Protein AF-A0A851JDS5-F1 (afdb_m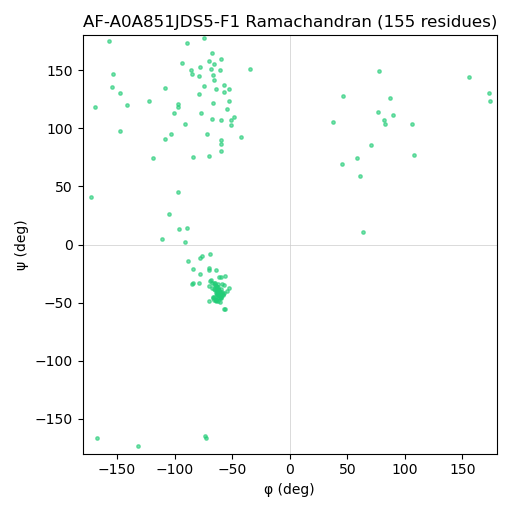onomer)

pLDDT: mean 71.62, std 20.67, range [35.22, 95.12]

Radius of gyration: 34.93 Å; Cα contacts (8 Å, |Δi|>4): 54; chains: 1; bounding box: 78×100×70 Å

Solvent-accessible surface area (backbone atoms only — not comparable to full-atom values): 10760 Å² total; per-residue (Å²): 136,86,90,84,84,86,87,80,84,88,79,88,80,83,91,76,88,85,86,89,86,87,80,88,81,84,85,89,86,84,89,87,82,89,81,88,77,84,88,84,88,81,86,82,87,79,80,94,70,80,78,81,70,82,73,76,90,78,75,81,74,62,79,70,69,44,59,61,61,58,53,73,69,46,59,66,77,55,44,52,54,53,50,57,61,35,71,80,43,89,61,49,59,68,54,53,62,77,40,29,58,62,60,73,70,51,66,60,70,63,29,69,39,88,92,37,70,49,38,63,51,51,51,53,51,50,55,52,53,52,54,50,52,58,67,69,49,64,92,47,74,72,36,49,56,51,44,50,52,48,54,51,47,69,70,76,101

Structure (mmCIF, N/CA/C/O backbone):
data_AF-A0A851JDS5-F1
#
_entry.id   AF-A0A851JDS5-F1
#
loop_
_atom_site.group_PDB
_atom_site.id
_atom_site.type_symbol
_atom_site.label_atom_id
_atom_site.label_alt_id
_atom_site.label_comp_id
_atom_site.label_asym_id
_atom_site.label_entity_id
_atom_site.label_seq_id
_atom_site.pdbx_PDB_ins_code
_atom_site.Cartn_x
_atom_site.Cartn_y
_atom_site.Cartn_z
_atom_site.occupancy
_atom_site.B_iso_or_equiv
_atom_site.auth_seq_id
_atom_site.auth_comp_id
_atom_site.auth_asym_id
_atom_site.auth_atom_id
_atom_site.pdbx_PDB_model_num
ATOM 1 N N . THR A 1 1 ? -1.307 -69.002 22.813 1.00 44.22 1 THR A N 1
ATOM 2 C CA . THR A 1 1 ? -0.684 -69.038 24.154 1.00 44.22 1 THR A CA 1
ATOM 3 C C . THR A 1 1 ? 0.381 -67.966 24.204 1.00 44.22 1 THR A C 1
ATOM 5 O O . THR A 1 1 ? 1.133 -67.874 23.247 1.00 44.22 1 THR A O 1
ATOM 8 N N . ARG A 1 2 ? 0.436 -67.223 25.317 1.00 44.28 2 ARG A N 1
ATOM 9 C CA . ARG A 1 2 ? 1.494 -66.286 25.744 1.00 44.28 2 ARG A CA 1
ATOM 10 C C . ARG A 1 2 ? 1.471 -64.857 25.167 1.00 44.28 2 ARG A C 1
ATOM 12 O O . ARG A 1 2 ? 1.846 -64.600 24.031 1.00 44.28 2 ARG A O 1
ATOM 19 N N . ALA A 1 3 ? 1.021 -63.964 26.048 1.00 50.44 3 ALA A N 1
ATOM 20 C CA . ALA A 1 3 ? 1.235 -62.522 26.083 1.00 50.44 3 ALA A CA 1
ATOM 21 C C . ALA A 1 3 ? 2.709 -62.165 26.338 1.00 50.44 3 ALA A C 1
ATOM 23 O O . ALA A 1 3 ? 3.366 -62.994 26.957 1.00 50.44 3 ALA A O 1
ATOM 24 N N . GLU A 1 4 ? 3.142 -60.966 25.909 1.00 53.03 4 GLU A N 1
ATOM 25 C CA . GLU A 1 4 ? 4.027 -59.947 26.549 1.00 53.03 4 GLU A CA 1
ATOM 26 C C . GLU A 1 4 ? 3.911 -58.684 25.645 1.00 53.03 4 GLU A C 1
ATOM 28 O O . GLU A 1 4 ? 4.010 -58.810 24.431 1.00 53.03 4 GLU A O 1
ATOM 33 N N . GLY A 1 5 ? 3.433 -57.505 26.064 1.00 57.69 5 GLY A N 1
ATOM 34 C CA . GLY A 1 5 ? 4.034 -56.561 27.017 1.00 57.69 5 GLY A CA 1
ATOM 35 C C . GLY A 1 5 ? 4.938 -55.550 26.268 1.00 57.69 5 GLY A C 1
ATOM 36 O O . GLY A 1 5 ? 5.949 -55.987 25.727 1.00 57.69 5 GLY A O 1
ATOM 37 N N . PRO A 1 6 ? 4.615 -54.238 26.171 1.00 66.88 6 PRO A N 1
ATOM 38 C CA . PRO A 1 6 ? 5.400 -53.285 25.374 1.00 66.88 6 PRO A CA 1
ATOM 39 C C . PRO A 1 6 ? 6.688 -52.835 26.098 1.00 66.88 6 PRO A C 1
ATOM 41 O O . PRO A 1 6 ? 6.660 -52.656 27.318 1.00 66.88 6 PRO A O 1
ATOM 44 N N . PRO A 1 7 ? 7.809 -52.595 25.387 1.00 67.75 7 PRO A N 1
ATOM 45 C CA . PRO A 1 7 ? 9.030 -52.081 26.003 1.00 67.75 7 PRO A CA 1
ATOM 46 C C . PRO A 1 7 ? 8.957 -50.563 26.252 1.00 67.75 7 PRO A C 1
ATOM 48 O O . PRO A 1 7 ? 8.617 -49.783 25.363 1.00 67.75 7 PRO A O 1
ATOM 51 N N . GLY A 1 8 ? 9.277 -50.160 27.487 1.00 58.12 8 GLY A N 1
ATOM 52 C CA . GLY A 1 8 ? 9.412 -48.768 27.931 1.00 58.12 8 GLY A CA 1
ATOM 53 C C . GLY A 1 8 ? 10.698 -48.071 27.444 1.00 58.12 8 GLY A C 1
ATOM 54 O O . GLY A 1 8 ? 11.519 -48.685 26.763 1.00 58.12 8 GLY A O 1
ATOM 55 N N . PRO A 1 9 ? 10.878 -46.778 27.776 1.00 68.00 9 PRO A N 1
ATOM 56 C CA . PRO A 1 9 ? 11.909 -45.921 27.186 1.00 68.00 9 PRO A CA 1
ATOM 57 C C . PRO A 1 9 ? 13.309 -46.169 27.782 1.00 68.00 9 PRO A C 1
ATOM 59 O O . PRO A 1 9 ? 13.415 -46.544 28.955 1.00 68.00 9 PRO A O 1
ATOM 62 N N . PRO A 1 10 ? 14.398 -45.913 27.030 1.00 60.62 10 PRO A N 1
ATOM 63 C CA . PRO A 1 10 ? 15.746 -46.008 27.571 1.00 60.62 10 PRO A CA 1
ATOM 64 C C . PRO A 1 10 ? 16.082 -44.828 28.495 1.00 60.62 10 PRO A C 1
ATOM 66 O O . PRO A 1 10 ? 15.778 -43.666 28.224 1.00 60.62 10 PRO A O 1
ATOM 69 N N . ARG A 1 11 ? 16.713 -45.197 29.613 1.00 47.50 11 ARG A N 1
ATOM 70 C CA . ARG A 1 11 ? 17.246 -44.355 30.685 1.00 47.50 11 ARG A CA 1
ATOM 71 C C . ARG A 1 11 ? 18.451 -43.524 30.235 1.00 47.50 11 ARG A C 1
ATOM 73 O O . ARG A 1 11 ? 19.268 -43.962 29.439 1.00 47.50 11 ARG A O 1
ATOM 80 N N . THR A 1 12 ? 18.575 -42.376 30.888 1.00 46.59 12 THR A N 1
ATOM 81 C CA . THR A 1 12 ? 19.767 -41.540 31.077 1.00 46.59 12 THR A CA 1
ATOM 82 C C . THR A 1 12 ? 20.975 -42.305 31.648 1.00 46.59 12 THR A C 1
ATOM 84 O O . THR A 1 12 ? 20.891 -42.821 32.763 1.00 46.59 12 THR A O 1
ATOM 87 N N . GLU A 1 13 ? 22.106 -42.272 30.946 1.00 47.28 13 GLU A N 1
ATOM 88 C CA . GLU A 1 13 ? 23.477 -42.312 31.494 1.00 47.28 13 GLU A CA 1
ATOM 89 C C . GLU A 1 13 ? 23.932 -40.837 31.547 1.00 47.28 13 GLU A C 1
ATOM 91 O O . GLU A 1 13 ? 23.828 -40.148 30.541 1.00 47.28 13 GLU A O 1
ATOM 96 N N . GLN A 1 14 ? 24.309 -40.148 32.625 1.00 43.59 14 GLN A N 1
ATOM 97 C CA . GLN A 1 14 ? 24.880 -40.449 33.939 1.00 43.59 14 GLN A CA 1
ATOM 98 C C . GLN A 1 14 ? 26.250 -41.137 33.924 1.00 43.59 14 GLN A C 1
ATOM 100 O O . GLN A 1 14 ? 26.438 -42.177 34.541 1.00 43.59 14 GLN A O 1
ATOM 105 N N . GLU A 1 15 ? 27.226 -40.472 33.302 1.00 54.00 15 GLU A N 1
ATOM 106 C CA . GLU A 1 15 ? 28.639 -40.624 33.661 1.00 54.00 15 GLU A CA 1
ATOM 107 C C . GLU A 1 15 ? 28.902 -39.828 34.954 1.00 54.00 15 GLU A C 1
ATOM 109 O O . GLU A 1 15 ? 28.759 -38.603 35.017 1.00 54.00 15 GLU A O 1
ATOM 114 N N . GLN A 1 16 ? 29.202 -40.561 36.020 1.00 46.91 16 GLN A N 1
ATOM 115 C CA . GLN A 1 16 ? 29.519 -40.072 37.355 1.00 46.91 16 GLN A CA 1
ATOM 116 C C . GLN A 1 16 ? 31.016 -40.283 37.630 1.00 46.91 16 GLN A C 1
ATOM 118 O O . GLN A 1 16 ? 31.478 -41.413 37.517 1.00 46.91 16 GLN A O 1
ATOM 123 N N . ARG A 1 17 ? 31.646 -39.230 38.192 1.00 44.59 17 ARG A N 1
ATOM 124 C CA . ARG A 1 17 ? 32.640 -39.265 39.299 1.00 44.59 17 ARG A CA 1
ATOM 125 C C . ARG A 1 17 ? 34.084 -39.689 38.935 1.00 44.59 17 ARG A C 1
ATOM 127 O O . ARG A 1 17 ? 34.285 -40.471 38.027 1.00 44.59 17 ARG A O 1
ATOM 134 N N . ASP A 1 18 ? 35.169 -39.239 39.579 1.00 50.41 18 ASP A N 1
ATOM 135 C CA . ASP A 1 18 ? 35.424 -38.579 40.880 1.00 50.41 18 ASP A CA 1
ATOM 136 C C . ASP A 1 18 ? 36.901 -38.021 40.891 1.00 50.41 18 ASP A C 1
ATOM 138 O O . ASP A 1 18 ? 37.474 -37.916 39.808 1.00 50.41 18 ASP A O 1
ATOM 142 N N . PRO A 1 19 ? 37.561 -37.597 42.003 1.00 57.22 19 PRO A N 1
ATOM 143 C CA . PRO A 1 19 ? 37.751 -36.178 42.328 1.00 57.22 19 PRO A CA 1
ATOM 144 C C . PRO A 1 19 ? 39.208 -35.769 42.721 1.00 57.22 19 PRO A C 1
ATOM 146 O O . PRO A 1 19 ? 40.124 -36.580 42.778 1.00 57.22 19 PRO A O 1
ATOM 149 N N . GLN A 1 20 ? 39.341 -34.506 43.158 1.00 41.56 20 GLN A N 1
ATOM 150 C CA . GLN A 1 20 ? 40.171 -34.044 44.293 1.00 41.56 20 GLN A CA 1
ATOM 151 C C . GLN A 1 20 ? 41.702 -33.931 44.131 1.00 41.56 20 GLN A C 1
ATOM 153 O O . GLN A 1 20 ? 42.414 -34.915 44.234 1.00 41.56 20 GLN A O 1
ATOM 158 N N . GLU A 1 21 ? 42.215 -32.692 44.191 1.00 43.31 21 GLU A N 1
ATOM 159 C CA . GLU A 1 21 ? 43.095 -32.316 45.311 1.00 43.31 21 GLU A CA 1
ATOM 160 C C . GLU A 1 21 ? 43.092 -30.805 45.603 1.00 43.31 21 GLU A C 1
ATOM 162 O O . GLU A 1 21 ? 43.108 -29.953 44.719 1.00 43.31 21 GLU A O 1
ATOM 167 N N . ARG A 1 22 ? 43.014 -30.506 46.901 1.00 45.81 22 ARG A N 1
ATOM 168 C CA . ARG A 1 22 ? 43.055 -29.194 47.548 1.00 45.81 22 ARG A CA 1
ATOM 169 C C . ARG A 1 22 ? 44.505 -28.771 47.792 1.00 45.81 22 ARG A C 1
ATOM 171 O O . ARG A 1 22 ? 45.286 -29.608 48.210 1.00 45.81 22 ARG A O 1
ATOM 178 N N . ALA A 1 23 ? 44.770 -27.466 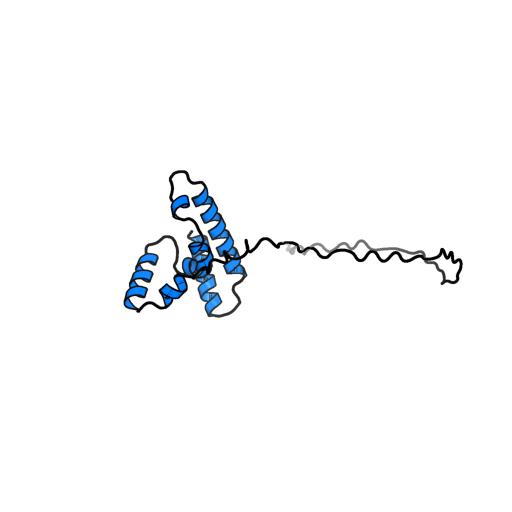47.779 1.00 40.91 23 ALA A N 1
ATOM 179 C CA . ALA A 1 23 ? 45.485 -26.707 48.829 1.00 40.91 23 ALA A CA 1
ATOM 180 C C . ALA A 1 23 ? 45.695 -25.274 48.301 1.00 40.91 23 ALA A C 1
ATOM 182 O O . ALA A 1 23 ? 46.117 -25.095 47.170 1.00 40.91 23 ALA A O 1
ATOM 183 N N . GLY A 1 24 ? 45.243 -24.216 48.982 1.00 38.59 24 GLY A N 1
ATOM 184 C CA . GLY A 1 24 ? 45.949 -23.606 50.118 1.00 38.59 24 GLY A CA 1
ATOM 185 C C . GLY A 1 24 ? 47.032 -22.663 49.572 1.00 38.59 24 GLY A C 1
ATOM 186 O O . GLY A 1 24 ? 47.989 -23.126 48.979 1.00 38.59 24 GLY A O 1
ATOM 187 N N . ALA A 1 25 ? 46.914 -21.337 49.633 1.00 43.97 25 ALA A N 1
ATOM 188 C CA . ALA A 1 25 ? 47.295 -20.507 50.779 1.00 43.97 25 ALA A CA 1
ATOM 189 C C . ALA A 1 25 ? 47.143 -19.027 50.329 1.00 43.97 25 ALA A C 1
ATOM 191 O O . ALA A 1 25 ? 47.469 -18.701 49.196 1.00 43.97 25 ALA A O 1
ATOM 192 N N . ARG A 1 26 ? 46.458 -18.160 51.089 1.00 40.44 26 ARG A N 1
ATOM 193 C CA . ARG A 1 26 ? 47.003 -17.266 52.139 1.00 40.44 26 ARG A CA 1
ATOM 194 C C . ARG A 1 26 ? 47.501 -15.924 51.557 1.00 40.44 26 ARG A C 1
ATOM 196 O O . ARG A 1 26 ? 48.253 -15.894 50.598 1.00 40.44 26 ARG A O 1
ATOM 203 N N . GLY A 1 27 ? 46.975 -14.837 52.129 1.00 40.84 27 GLY A N 1
ATOM 204 C CA . GLY A 1 27 ? 46.990 -13.465 51.605 1.00 40.84 27 GLY A CA 1
ATOM 205 C C . GLY A 1 27 ? 48.321 -12.678 51.647 1.00 40.84 27 GLY A C 1
ATOM 206 O O . GLY A 1 27 ? 49.383 -13.270 51.826 1.00 40.84 27 GLY A O 1
ATOM 207 N N . PRO A 1 28 ? 48.243 -11.340 51.460 1.00 62.50 28 PRO A N 1
ATOM 208 C CA . PRO A 1 28 ? 49.325 -10.441 51.016 1.00 62.50 28 PRO A CA 1
ATOM 209 C C . PRO A 1 28 ? 50.139 -9.885 52.212 1.00 62.50 28 PRO A C 1
ATOM 211 O O . PRO A 1 28 ? 49.740 -10.152 53.350 1.00 62.50 28 PRO A O 1
ATOM 214 N N . PRO A 1 29 ? 51.265 -9.142 52.035 1.00 48.47 29 PRO A N 1
ATOM 215 C CA . PRO A 1 29 ? 51.212 -7.685 51.758 1.00 48.47 29 PRO A CA 1
ATOM 216 C C . PRO A 1 29 ? 52.455 -7.065 51.050 1.00 48.47 29 PRO A C 1
ATOM 218 O O . PRO A 1 29 ? 53.504 -7.684 50.932 1.00 48.47 29 PRO A O 1
ATOM 221 N N . GLY A 1 30 ? 52.363 -5.770 50.706 1.00 35.22 30 GLY A N 1
ATOM 222 C CA . GLY A 1 30 ? 53.448 -4.816 51.010 1.00 35.22 30 GLY A CA 1
ATOM 223 C C . GLY A 1 30 ? 54.363 -4.312 49.881 1.00 35.22 30 GLY A C 1
ATOM 224 O O . GLY A 1 30 ? 55.317 -4.973 49.510 1.00 35.22 30 GLY A O 1
ATOM 225 N N . ALA A 1 31 ? 54.095 -3.066 49.466 1.00 38.12 31 ALA A N 1
ATOM 226 C CA . ALA A 1 31 ? 55.021 -1.934 49.274 1.00 38.12 31 ALA A CA 1
ATOM 227 C C . ALA A 1 31 ? 56.371 -2.098 48.528 1.00 38.12 31 ALA A C 1
ATOM 229 O O . ALA A 1 31 ? 57.259 -2.808 48.980 1.00 38.12 31 ALA A O 1
ATOM 230 N N . ALA A 1 32 ? 56.613 -1.236 47.523 1.00 39.81 32 ALA A N 1
ATOM 231 C CA . ALA A 1 32 ? 57.496 -0.049 47.629 1.00 39.81 32 ALA A CA 1
ATOM 232 C C . ALA A 1 32 ? 58.075 0.417 46.268 1.00 39.81 32 ALA A C 1
ATOM 234 O O . ALA A 1 32 ? 58.459 -0.396 45.435 1.00 39.81 32 ALA A O 1
ATOM 235 N N . GLY A 1 33 ? 58.218 1.744 46.110 1.00 40.72 33 GLY A N 1
ATOM 236 C CA . GLY A 1 33 ? 59.104 2.413 45.135 1.00 40.72 33 GLY A CA 1
ATOM 237 C C . GLY A 1 33 ? 58.377 3.085 43.964 1.00 40.72 33 GLY A C 1
ATOM 238 O O . GLY A 1 33 ? 58.250 2.510 42.894 1.00 40.72 33 GLY A O 1
ATOM 239 N N . VAL A 1 34 ? 57.749 4.254 44.125 1.00 49.28 34 VAL A N 1
ATOM 240 C CA . VAL A 1 34 ? 58.355 5.604 44.051 1.00 49.28 34 VAL A CA 1
ATOM 241 C C . VAL A 1 34 ? 59.434 5.750 42.969 1.00 49.28 34 VAL A C 1
ATOM 243 O O . VAL A 1 34 ? 60.593 5.403 43.183 1.00 49.28 34 VAL A O 1
ATOM 246 N N . LYS A 1 35 ? 59.084 6.427 41.868 1.00 51.50 35 LYS A N 1
ATOM 247 C CA . LYS A 1 35 ? 60.015 7.333 41.186 1.00 51.50 35 LYS A CA 1
ATOM 248 C C . LYS A 1 35 ? 59.279 8.508 40.544 1.00 51.50 35 LYS A C 1
ATOM 250 O O . LYS A 1 35 ? 58.725 8.440 39.456 1.00 51.50 35 LYS A O 1
ATOM 255 N N . GLN A 1 36 ? 59.315 9.591 41.307 1.00 49.12 36 GLN A N 1
ATOM 256 C CA . GLN A 1 36 ? 59.084 10.977 40.942 1.00 49.12 36 GLN A CA 1
ATOM 257 C C . GLN A 1 36 ? 59.965 11.392 39.746 1.00 49.12 36 GLN A C 1
ATOM 259 O O . GLN A 1 36 ? 61.181 11.182 39.775 1.00 49.12 36 GLN A O 1
ATOM 264 N N . LYS A 1 37 ? 59.393 12.064 38.742 1.00 58.00 37 LYS A N 1
ATOM 265 C CA . LYS A 1 37 ? 60.129 13.007 37.888 1.00 58.00 37 LYS A CA 1
ATOM 266 C C . LYS A 1 37 ? 59.224 14.203 37.584 1.00 58.00 37 LYS A C 1
ATOM 268 O O . LYS A 1 37 ? 58.114 14.052 37.092 1.00 58.00 37 LYS A O 1
ATOM 273 N N . GLN A 1 38 ? 59.749 15.345 38.007 1.00 46.34 38 GLN A N 1
ATOM 274 C CA . GLN A 1 38 ? 59.292 16.729 37.960 1.00 46.34 38 GLN A CA 1
ATOM 275 C C . GLN A 1 38 ? 58.477 17.187 36.731 1.00 46.34 38 GLN A C 1
ATOM 277 O O . GLN A 1 38 ? 58.685 16.720 35.616 1.00 46.34 38 GLN A O 1
ATOM 282 N N . ARG A 1 39 ? 57.618 18.179 37.014 1.00 44.62 39 ARG A N 1
ATOM 283 C CA . ARG A 1 39 ? 56.803 19.041 36.138 1.00 44.62 39 ARG A CA 1
ATOM 284 C C . ARG A 1 39 ? 57.648 19.861 35.153 1.00 44.62 39 ARG A C 1
ATOM 286 O O . ARG A 1 39 ? 58.775 20.185 35.497 1.00 44.62 39 ARG A O 1
ATOM 293 N N . ASP A 1 40 ? 57.015 20.328 34.074 1.00 48.81 40 ASP A N 1
ATOM 294 C CA . ASP A 1 40 ? 56.755 21.768 33.884 1.00 48.81 40 ASP A CA 1
ATOM 295 C C . ASP A 1 40 ? 55.516 22.018 32.988 1.00 48.81 40 ASP A C 1
ATOM 297 O O . ASP A 1 40 ? 55.241 21.205 32.101 1.00 48.81 40 ASP A O 1
ATOM 301 N N . PRO A 1 41 ? 54.734 23.096 33.228 1.00 53.78 41 PRO A N 1
ATOM 302 C CA . PRO A 1 41 ? 53.532 23.441 32.471 1.00 53.78 41 PRO A CA 1
ATOM 303 C C . PRO A 1 41 ? 53.829 24.493 31.389 1.00 53.78 41 PRO A C 1
ATOM 305 O O . PRO A 1 41 ? 54.202 25.625 31.687 1.00 53.78 41 PRO A O 1
ATOM 308 N N . GLY A 1 42 ? 53.616 24.138 30.124 1.00 38.88 42 GLY A N 1
ATOM 309 C CA . GLY A 1 42 ? 53.587 25.085 29.011 1.00 38.88 42 GLY A CA 1
ATOM 310 C C . GLY A 1 42 ? 52.148 25.352 28.587 1.00 38.88 42 GLY A C 1
ATOM 311 O O . GLY A 1 42 ? 51.584 24.589 27.810 1.00 38.88 42 GLY A O 1
ATOM 312 N N . THR A 1 43 ? 51.551 26.422 29.110 1.00 51.31 43 THR A N 1
ATOM 313 C CA . THR A 1 43 ? 50.319 27.010 28.572 1.00 51.31 43 THR A CA 1
ATOM 314 C C . THR A 1 43 ? 50.635 27.619 27.209 1.00 51.31 43 THR A C 1
ATOM 316 O O . THR A 1 43 ? 51.278 28.663 27.132 1.00 51.31 43 THR A O 1
ATOM 319 N N . THR A 1 44 ? 50.162 26.992 26.136 1.00 50.03 44 THR A N 1
ATOM 320 C CA . THR A 1 44 ? 50.001 27.646 24.833 1.00 50.03 44 THR A CA 1
ATOM 321 C C . THR A 1 44 ? 48.510 27.829 24.607 1.00 50.03 44 THR A C 1
ATOM 323 O O . THR A 1 44 ? 47.812 26.944 24.122 1.00 50.03 44 THR A O 1
ATOM 326 N N . GLN A 1 45 ? 48.020 28.981 25.050 1.00 47.75 45 GLN A N 1
ATOM 327 C CA . GLN A 1 45 ? 46.746 29.539 24.639 1.00 47.75 45 GLN A CA 1
ATOM 328 C C . GLN A 1 45 ? 47.041 30.419 23.429 1.00 47.75 45 GLN A C 1
ATOM 330 O O . GLN A 1 45 ? 47.559 31.516 23.599 1.00 47.75 45 GLN A O 1
ATOM 335 N N . ASP A 1 46 ? 46.717 29.948 22.228 1.00 38.84 46 ASP A N 1
ATOM 336 C CA . ASP A 1 46 ? 46.538 30.845 21.095 1.00 38.84 46 ASP A CA 1
ATOM 337 C C . ASP A 1 46 ? 45.465 30.3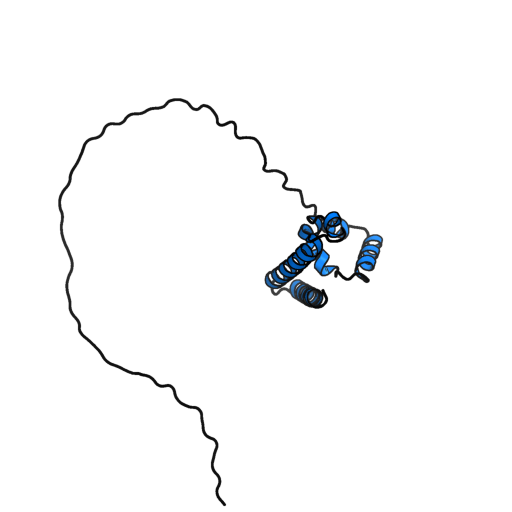10 20.143 1.00 38.84 46 ASP A C 1
ATOM 339 O O . ASP A 1 46 ? 45.470 29.150 19.734 1.00 38.84 46 ASP A O 1
ATOM 343 N N . ARG A 1 47 ? 44.555 31.228 19.823 1.00 43.28 47 ARG A N 1
ATOM 344 C CA . ARG A 1 47 ? 43.720 31.284 18.627 1.00 43.28 47 ARG A CA 1
ATOM 345 C C . ARG A 1 47 ? 42.599 30.258 18.451 1.00 43.28 47 ARG A C 1
ATOM 347 O O . ARG A 1 47 ? 42.669 29.299 17.690 1.00 43.28 47 ARG A O 1
ATOM 354 N N . ALA A 1 48 ? 41.464 30.623 19.044 1.00 46.75 48 ALA A N 1
ATOM 355 C CA . ALA A 1 48 ? 40.169 30.413 18.420 1.00 46.75 48 ALA A CA 1
ATOM 356 C C . ALA A 1 48 ? 40.125 31.167 17.079 1.00 46.75 48 ALA A C 1
ATOM 358 O O . ALA A 1 48 ? 40.016 32.391 17.059 1.00 46.75 48 ALA A O 1
ATOM 359 N N . GLU A 1 49 ? 40.183 30.437 15.971 1.00 48.81 49 GLU A N 1
ATOM 360 C CA . GLU A 1 49 ? 39.580 30.875 14.716 1.00 48.81 49 GLU A CA 1
ATOM 361 C C . GLU A 1 49 ? 38.586 29.815 14.269 1.00 48.81 49 GLU A C 1
ATOM 363 O O . GLU A 1 49 ? 38.873 28.619 14.229 1.00 48.81 49 GLU A O 1
ATOM 368 N N . GLY A 1 50 ? 37.357 30.293 14.086 1.00 43.31 50 GLY A N 1
ATOM 369 C CA . GLY A 1 50 ? 36.165 29.489 13.943 1.00 43.31 50 GLY A CA 1
ATOM 370 C C . GLY A 1 50 ? 36.284 28.503 12.797 1.00 43.31 50 GLY A C 1
ATOM 371 O O . GLY A 1 50 ? 36.591 28.872 11.668 1.00 43.31 50 GLY A O 1
ATOM 372 N N . SER A 1 51 ? 35.946 27.252 13.098 1.00 46.75 51 SER A N 1
ATOM 373 C CA . SER A 1 51 ? 35.355 26.380 12.095 1.00 46.75 51 SER A CA 1
ATOM 374 C C . SER A 1 51 ? 34.127 27.094 11.531 1.00 46.75 51 SER A C 1
ATOM 376 O O . SER A 1 51 ? 33.170 27.307 12.284 1.00 46.75 51 SER A O 1
ATOM 378 N N . PRO A 1 52 ? 34.091 27.450 10.236 1.00 50.53 52 PRO A N 1
ATOM 379 C CA . PRO A 1 52 ? 32.818 27.610 9.582 1.00 50.53 52 PRO A CA 1
ATOM 380 C C . PRO A 1 52 ? 32.298 26.186 9.438 1.00 50.53 52 PRO A C 1
ATOM 382 O O .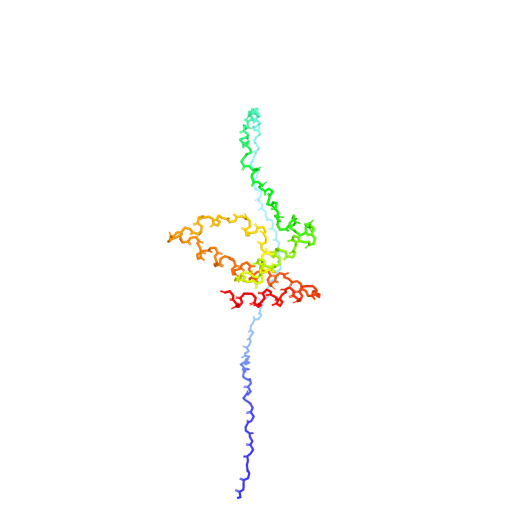 PRO A 1 52 ? 32.684 25.447 8.533 1.00 50.53 52 PRO A O 1
ATOM 385 N N . GLY A 1 53 ? 31.472 25.782 10.404 1.00 43.34 53 GLY A N 1
ATOM 386 C CA . GLY A 1 53 ? 30.554 24.685 10.197 1.00 43.34 53 GLY A CA 1
ATOM 387 C C . GLY A 1 53 ? 29.804 25.002 8.914 1.00 43.34 53 GLY A C 1
ATOM 388 O O . GLY A 1 53 ? 28.996 25.928 8.886 1.00 43.34 53 GLY A O 1
ATOM 389 N N . ALA A 1 54 ? 30.133 24.272 7.849 1.00 43.59 54 ALA A N 1
ATOM 390 C CA . ALA A 1 54 ? 29.232 24.067 6.733 1.00 43.59 54 ALA A CA 1
ATOM 391 C C . ALA A 1 54 ? 28.000 23.391 7.357 1.00 43.59 54 ALA A C 1
ATOM 393 O O . ALA A 1 54 ? 28.026 22.217 7.703 1.00 43.59 54 ALA A O 1
ATOM 394 N N . ALA A 1 55 ? 27.055 24.181 7.858 1.00 43.56 55 ALA A N 1
ATOM 395 C CA . ALA A 1 55 ? 25.971 24.722 7.061 1.00 43.56 55 ALA A CA 1
ATOM 396 C C . ALA A 1 55 ? 25.202 23.548 6.456 1.00 43.56 55 ALA A C 1
ATOM 398 O O . ALA A 1 55 ? 25.355 23.220 5.287 1.00 43.56 55 ALA A O 1
ATOM 399 N N . GLY A 1 56 ? 24.431 22.896 7.331 1.00 41.06 56 GLY A N 1
ATOM 400 C CA . GLY A 1 56 ? 23.139 22.304 7.013 1.00 41.06 56 GLY A CA 1
ATOM 401 C C . GLY A 1 56 ? 23.070 21.499 5.722 1.00 41.06 56 GLY A C 1
ATOM 402 O O . GLY A 1 56 ? 22.356 21.884 4.806 1.00 41.06 56 GLY A O 1
ATOM 403 N N . ALA A 1 57 ? 23.728 20.342 5.689 1.00 42.78 57 ALA A N 1
ATOM 404 C CA . ALA A 1 57 ? 23.275 19.228 4.851 1.00 42.78 57 ALA A CA 1
ATOM 405 C C . ALA A 1 57 ? 22.286 18.314 5.611 1.00 42.78 57 ALA A C 1
ATOM 407 O O . ALA A 1 57 ? 22.003 17.198 5.190 1.00 42.78 57 ALA A O 1
ATOM 408 N N . GLU A 1 58 ? 21.757 18.786 6.740 1.00 45.47 58 GLU A N 1
ATOM 409 C CA . GLU A 1 58 ? 20.815 18.073 7.598 1.00 45.47 58 GLU A CA 1
ATOM 410 C C . GLU A 1 58 ? 19.509 18.866 7.670 1.00 45.47 58 GLU A C 1
ATOM 412 O O . GLU A 1 58 ? 19.282 19.570 8.645 1.00 45.47 58 GLU A O 1
ATOM 417 N N . SER A 1 59 ? 18.690 18.846 6.615 1.00 49.12 59 SER A N 1
ATOM 418 C CA . SER A 1 5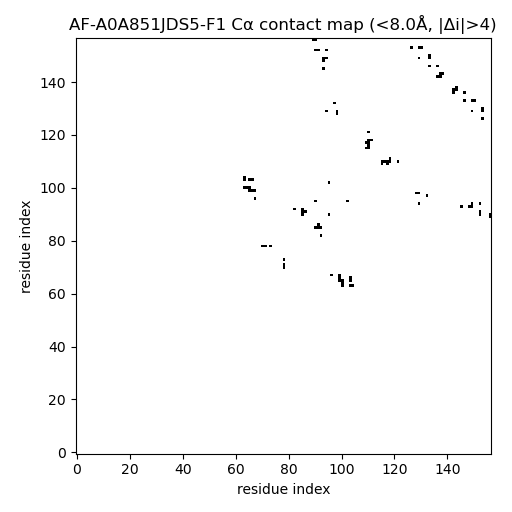9 ? 17.251 19.193 6.676 1.00 49.12 59 SER A CA 1
ATOM 419 C C . SER A 1 59 ? 16.533 18.904 5.351 1.00 49.12 59 SER A C 1
ATOM 421 O O . SER A 1 59 ? 15.657 19.644 4.922 1.00 49.12 59 SER A O 1
ATOM 423 N N . GLU A 1 60 ? 16.849 17.778 4.710 1.00 46.81 60 GLU A N 1
ATOM 424 C CA . GLU A 1 60 ? 15.818 17.047 3.965 1.00 46.81 60 GLU A CA 1
ATOM 425 C C . GLU A 1 60 ? 15.293 15.913 4.861 1.00 46.81 60 GLU A C 1
ATOM 427 O O . GLU A 1 60 ? 15.067 14.786 4.428 1.00 46.81 60 GLU A O 1
ATOM 432 N N . GLN A 1 61 ? 15.015 16.233 6.136 1.00 45.47 61 GLN A N 1
ATOM 433 C CA . GLN A 1 61 ? 13.809 15.700 6.764 1.00 45.47 61 GLN A CA 1
ATOM 434 C C . GLN A 1 61 ? 12.652 16.209 5.914 1.00 45.47 61 GLN A C 1
ATOM 436 O O . GLN A 1 61 ? 12.011 17.214 6.206 1.00 45.47 61 GLN A O 1
ATOM 441 N N . ARG A 1 62 ? 12.433 15.519 4.793 1.00 50.25 62 ARG A N 1
ATOM 442 C CA . ARG A 1 62 ? 11.141 15.474 4.153 1.00 50.25 62 ARG A CA 1
ATOM 443 C C . ARG A 1 62 ? 10.215 15.151 5.303 1.00 50.25 62 ARG A C 1
ATOM 445 O O . ARG A 1 62 ? 10.301 14.051 5.855 1.00 50.25 62 ARG A O 1
ATOM 452 N N . ASP A 1 63 ? 9.404 16.128 5.690 1.00 49.62 63 ASP A N 1
ATOM 453 C CA . ASP A 1 63 ? 8.055 15.856 6.142 1.00 49.62 63 ASP A CA 1
ATOM 454 C C . ASP A 1 63 ? 7.550 14.817 5.145 1.00 49.62 63 ASP A C 1
ATOM 456 O O . ASP A 1 63 ? 7.133 15.140 4.028 1.00 49.62 63 ASP A O 1
ATOM 460 N N . HIS A 1 64 ? 7.718 13.541 5.490 1.00 56.00 64 HIS A N 1
ATOM 461 C CA . HIS A 1 64 ? 7.028 12.454 4.843 1.00 56.00 64 HIS A CA 1
ATOM 462 C C . HIS A 1 64 ? 5.614 12.676 5.342 1.00 56.00 64 HIS A C 1
ATOM 464 O O . HIS A 1 64 ? 5.184 12.077 6.320 1.00 56.00 64 HIS A O 1
ATOM 470 N N . ARG A 1 65 ? 4.954 13.686 4.754 1.00 54.81 65 ARG A N 1
ATOM 471 C CA . ARG A 1 65 ? 3.526 13.893 4.854 1.00 54.81 65 ARG A CA 1
ATOM 472 C C . ARG A 1 65 ? 2.975 12.546 4.479 1.00 54.81 65 ARG A C 1
ATOM 474 O O . ARG A 1 65 ? 2.995 12.229 3.296 1.00 54.81 65 ARG A O 1
ATOM 481 N N . ASP A 1 66 ? 2.548 11.782 5.473 1.00 66.38 66 ASP A N 1
ATOM 482 C CA . ASP A 1 66 ? 1.745 10.600 5.260 1.00 66.38 66 ASP A CA 1
ATOM 483 C C . ASP A 1 66 ? 0.480 11.093 4.561 1.00 66.38 66 ASP A C 1
ATOM 485 O O . ASP A 1 66 ? -0.502 11.482 5.197 1.00 66.38 66 ASP A O 1
ATOM 489 N N . ARG A 1 67 ? 0.496 11.129 3.226 1.00 83.44 67 ARG A N 1
ATOM 490 C CA . ARG A 1 67 ? -0.665 11.485 2.411 1.00 83.44 67 ARG A CA 1
ATOM 491 C C . ARG A 1 67 ? -1.821 10.570 2.748 1.00 83.44 67 ARG A C 1
ATOM 493 O O . ARG A 1 67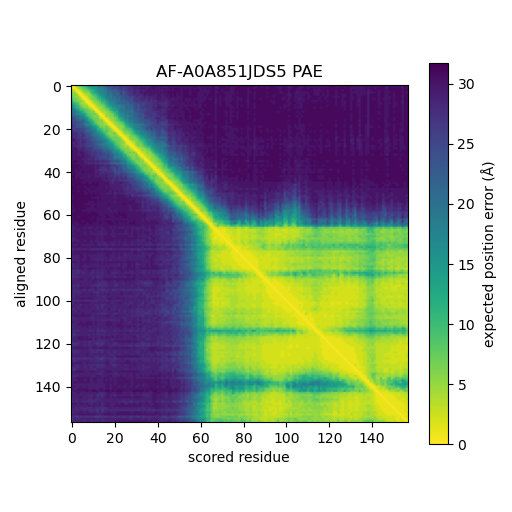 ? -2.971 10.975 2.628 1.00 83.44 67 ARG A O 1
ATOM 500 N N . TRP A 1 68 ? -1.532 9.354 3.203 1.00 86.75 68 TRP A N 1
ATOM 501 C CA . TRP A 1 68 ? -2.545 8.473 3.754 1.00 86.75 68 TRP A CA 1
ATOM 502 C C . TRP A 1 68 ? -3.346 9.109 4.896 1.00 86.75 68 TRP A C 1
ATOM 504 O O . TRP A 1 68 ? -4.565 8.970 4.913 1.00 86.75 68 TRP A O 1
ATOM 514 N N . GLN A 1 69 ? -2.716 9.864 5.798 1.00 84.56 69 GLN A N 1
ATOM 515 C CA . GLN A 1 69 ? -3.420 10.558 6.877 1.00 84.56 69 GLN A CA 1
ATOM 516 C C . GLN A 1 69 ? -4.355 11.652 6.342 1.00 84.56 69 GLN A C 1
ATOM 518 O O . GLN A 1 69 ? -5.466 11.814 6.843 1.00 84.56 69 GLN A O 1
ATOM 523 N N . GLU A 1 70 ? -3.943 12.373 5.296 1.00 87.19 70 GLU A N 1
ATOM 524 C CA . GLU A 1 70 ? -4.812 13.336 4.606 1.00 87.19 70 GLU A CA 1
ATOM 525 C C . GLU A 1 70 ? -5.991 12.632 3.915 1.00 87.19 70 GLU A C 1
ATOM 527 O O . GLU A 1 70 ? -7.119 13.115 3.979 1.00 87.19 70 GLU A O 1
ATOM 532 N N . VAL A 1 71 ? -5.752 11.4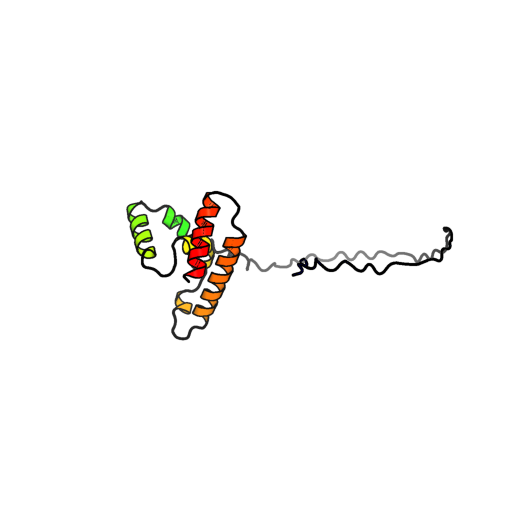56 3.321 1.00 87.62 71 VAL A N 1
ATOM 533 C CA . VAL A 1 71 ? -6.791 10.627 2.693 1.00 87.62 71 VAL A CA 1
ATOM 534 C C . VAL A 1 71 ? -7.830 10.164 3.713 1.00 87.62 71 VAL A C 1
ATOM 536 O O . VAL A 1 71 ? -9.020 10.229 3.421 1.00 87.62 71 VAL A O 1
ATOM 539 N N . GLN A 1 72 ? -7.411 9.757 4.916 1.00 86.31 72 GLN A N 1
ATOM 540 C CA . GLN A 1 72 ? -8.327 9.356 5.993 1.00 86.31 72 GLN A CA 1
ATOM 541 C C . GLN A 1 72 ? -9.228 10.509 6.480 1.00 86.31 72 GLN A C 1
ATOM 543 O O . GLN A 1 72 ? -10.300 10.255 7.020 1.00 86.31 72 GLN A O 1
ATOM 548 N N . ASN A 1 73 ? -8.829 11.765 6.256 1.00 87.69 73 ASN A N 1
ATOM 549 C CA . ASN A 1 73 ? -9.600 12.957 6.625 1.00 87.69 73 ASN A CA 1
ATOM 550 C C . ASN A 1 73 ? -10.550 13.449 5.513 1.00 87.69 73 ASN A C 1
ATOM 552 O O . ASN A 1 73 ? -11.199 14.486 5.672 1.00 87.69 73 ASN A O 1
ATOM 556 N N . LEU A 1 74 ? -10.628 12.753 4.374 1.00 90.44 74 LEU A N 1
ATOM 557 C CA . LEU A 1 74 ? -11.543 13.111 3.291 1.00 90.44 74 LEU A CA 1
ATOM 558 C C . LEU A 1 74 ? -13.008 12.844 3.673 1.00 90.44 74 LEU A C 1
ATOM 560 O O . LEU A 1 74 ? -13.320 12.012 4.522 1.00 90.44 74 LEU A O 1
ATOM 564 N N . ALA A 1 75 ? -13.934 13.529 2.996 1.00 90.88 75 ALA A N 1
ATOM 565 C CA . ALA A 1 75 ? -15.360 13.251 3.153 1.00 90.88 75 ALA A CA 1
ATOM 566 C C . ALA A 1 75 ? -15.689 11.802 2.749 1.00 90.88 75 ALA A C 1
ATOM 568 O O . ALA A 1 75 ? -15.065 11.248 1.841 1.00 90.88 75 ALA A O 1
ATOM 569 N N . ASN A 1 76 ? -16.720 11.218 3.371 1.00 89.12 76 ASN A N 1
ATOM 570 C CA . ASN A 1 76 ? -17.068 9.802 3.206 1.00 89.12 76 ASN A CA 1
ATOM 571 C C . ASN A 1 76 ? -17.228 9.374 1.733 1.00 89.12 76 ASN A C 1
ATOM 573 O O . ASN A 1 76 ? -16.765 8.310 1.341 1.00 89.12 76 ASN A O 1
ATOM 577 N N . THR A 1 77 ? -17.782 10.244 0.881 1.00 91.94 77 THR A N 1
ATOM 578 C CA . THR A 1 77 ? -17.926 9.990 -0.564 1.00 91.94 77 THR A CA 1
ATOM 579 C C . THR A 1 77 ? -16.590 9.734 -1.271 1.00 91.94 77 THR A C 1
ATOM 581 O O . THR A 1 77 ? -16.529 8.951 -2.214 1.00 91.94 77 THR A O 1
ATOM 584 N N . TYR A 1 78 ? -15.508 10.380 -0.833 1.00 89.69 78 TYR A N 1
ATOM 585 C CA . TYR A 1 78 ? -14.172 10.164 -1.388 1.00 89.69 78 TYR A CA 1
ATOM 586 C C . TYR A 1 78 ? -13.482 8.954 -0.756 1.00 89.69 78 TYR A C 1
ATOM 588 O O . TYR A 1 78 ? -12.767 8.241 -1.456 1.00 89.69 78 TYR A O 1
ATOM 596 N N . LEU A 1 79 ? -13.728 8.674 0.529 1.00 90.50 79 LEU A N 1
ATOM 597 C CA . LEU A 1 79 ? -13.248 7.445 1.168 1.00 90.50 79 LEU A CA 1
ATOM 598 C C . LEU A 1 79 ? -13.823 6.202 0.487 1.00 90.50 79 LEU A C 1
ATOM 600 O O . LEU A 1 79 ? -13.082 5.267 0.208 1.00 90.50 79 LEU A O 1
ATOM 604 N N . GLU A 1 80 ? -15.105 6.220 0.123 1.00 91.00 80 GLU A N 1
ATOM 605 C CA . GLU A 1 80 ? -15.717 5.141 -0.655 1.00 91.00 80 GLU A CA 1
ATOM 606 C C . GLU A 1 80 ? -14.999 4.928 -1.994 1.00 91.00 80 GLU A C 1
ATOM 608 O O . GLU A 1 80 ? -14.694 3.792 -2.350 1.00 91.00 80 GLU A O 1
ATOM 613 N N . GLN A 1 81 ? -14.643 5.999 -2.712 1.00 91.25 81 GLN A N 1
ATOM 614 C CA . GLN A 1 81 ? -13.873 5.888 -3.959 1.00 91.25 81 GLN A CA 1
ATOM 615 C C . GLN A 1 81 ? -12.478 5.295 -3.727 1.00 91.25 81 GLN A C 1
ATOM 617 O O . GLN A 1 81 ? -12.023 4.456 -4.506 1.00 91.25 81 GLN A O 1
ATOM 622 N N . VAL A 1 82 ? -11.813 5.679 -2.636 1.00 90.06 82 VAL A N 1
ATOM 623 C CA . VAL A 1 82 ? -10.532 5.084 -2.235 1.00 90.06 82 VAL A CA 1
ATOM 624 C C . VAL A 1 82 ? -10.708 3.599 -1.921 1.00 90.06 82 VAL A C 1
ATOM 626 O O . VAL A 1 82 ? -9.921 2.785 -2.393 1.00 90.06 82 VAL A O 1
ATOM 629 N N . HIS A 1 83 ? -11.762 3.214 -1.201 1.00 87.44 83 HIS A N 1
ATOM 630 C CA . HIS A 1 83 ? -12.050 1.809 -0.908 1.00 87.44 83 HIS A CA 1
ATOM 631 C C . HIS A 1 83 ? -12.267 1.004 -2.196 1.00 87.44 83 HIS A C 1
ATOM 633 O O . HIS A 1 83 ? -11.742 -0.102 -2.313 1.00 87.44 83 HIS A O 1
ATOM 639 N N . GLN A 1 84 ? -12.966 1.566 -3.188 1.00 90.25 84 GLN A N 1
ATOM 640 C CA . GLN A 1 84 ? -13.154 0.914 -4.488 1.00 90.25 84 GLN A CA 1
ATOM 641 C C . GLN A 1 84 ? -11.836 0.720 -5.250 1.00 90.25 84 GLN A C 1
ATOM 643 O O . GLN A 1 84 ? -11.650 -0.321 -5.880 1.00 90.25 84 GLN A O 1
ATOM 648 N N . LEU A 1 85 ? -10.887 1.659 -5.147 1.00 90.12 85 LEU A N 1
ATOM 649 C CA . LEU A 1 85 ? -9.551 1.512 -5.741 1.00 90.12 85 LEU A CA 1
ATOM 650 C C . LEU A 1 85 ? -8.814 0.280 -5.186 1.00 90.12 85 LEU A C 1
ATOM 652 O O . LEU A 1 85 ? -8.121 -0.414 -5.929 1.00 90.12 85 LEU A O 1
ATOM 656 N N . TYR A 1 86 ? -8.970 0.002 -3.889 1.00 88.50 86 TYR A N 1
ATOM 657 C CA . TYR A 1 86 ? -8.320 -1.128 -3.220 1.00 88.50 86 TYR A CA 1
ATOM 658 C C . TYR A 1 86 ? -9.126 -2.435 -3.265 1.00 88.50 86 TYR A C 1
ATOM 660 O O . TYR A 1 86 ? -8.562 -3.493 -3.005 1.00 88.50 86 TYR A O 1
ATOM 668 N N . ALA A 1 87 ? -10.415 -2.400 -3.614 1.00 84.81 87 ALA A N 1
ATOM 669 C CA . ALA A 1 87 ? -11.253 -3.599 -3.690 1.00 84.81 87 ALA A CA 1
ATOM 670 C C . ALA A 1 87 ? -10.852 -4.547 -4.837 1.00 84.81 87 ALA A C 1
ATOM 672 O O . ALA A 1 87 ? -11.018 -5.759 -4.720 1.00 84.81 87 ALA A O 1
ATOM 673 N N . GLY A 1 88 ? -10.325 -3.999 -5.938 1.00 78.38 88 GLY A N 1
ATOM 674 C CA . GLY A 1 88 ? -9.888 -4.761 -7.114 1.00 78.38 88 GLY A CA 1
ATOM 675 C C . GLY A 1 88 ? -8.375 -4.790 -7.332 1.00 78.38 88 GLY A C 1
ATOM 676 O O . GLY A 1 88 ? -7.927 -5.292 -8.362 1.00 78.38 88 GLY A O 1
ATOM 677 N N . SER A 1 89 ? -7.583 -4.221 -6.421 1.00 83.56 89 SER A N 1
ATOM 678 C CA . SER A 1 89 ? -6.129 -4.158 -6.572 1.00 83.56 89 SER A CA 1
ATOM 679 C C . SER A 1 89 ? -5.436 -5.333 -5.880 1.00 83.56 89 SER A C 1
ATOM 681 O O . SER A 1 89 ? -5.960 -5.939 -4.947 1.00 83.56 89 SER A O 1
ATOM 683 N N . ALA A 1 90 ? -4.222 -5.652 -6.335 1.00 85.12 90 ALA A N 1
ATOM 684 C CA . ALA A 1 90 ? -3.401 -6.689 -5.712 1.00 85.12 90 ALA A CA 1
ATOM 685 C C . ALA A 1 90 ? -2.867 -6.276 -4.328 1.00 85.12 90 ALA A C 1
ATOM 687 O O . ALA A 1 90 ? -2.488 -7.137 -3.542 1.00 85.12 90 ALA A O 1
ATOM 688 N N . LEU A 1 91 ? -2.831 -4.973 -4.020 1.00 87.50 91 LEU A N 1
ATOM 689 C CA . LEU A 1 91 ? -2.279 -4.441 -2.776 1.00 87.50 91 LEU A CA 1
ATOM 690 C C . LEU A 1 91 ? -3.408 -4.120 -1.783 1.00 87.50 91 LEU A C 1
ATOM 692 O O . LEU A 1 91 ? -4.142 -3.163 -2.010 1.00 87.50 91 LEU A O 1
ATOM 696 N N . PRO A 1 92 ? -3.537 -4.828 -0.649 1.00 89.81 92 PRO A N 1
ATOM 697 C CA . PRO A 1 92 ? -4.610 -4.556 0.303 1.00 89.81 92 PRO A CA 1
ATOM 698 C C . PRO A 1 92 ? -4.473 -3.190 0.989 1.00 89.81 92 PRO A C 1
ATOM 700 O O . PRO A 1 92 ? -3.375 -2.762 1.350 1.00 89.81 92 PRO A O 1
ATOM 703 N N . MET A 1 93 ? -5.604 -2.543 1.281 1.00 90.12 93 MET A N 1
ATOM 704 C CA . MET A 1 93 ? -5.643 -1.235 1.954 1.00 90.12 93 MET A CA 1
ATOM 705 C C . MET A 1 93 ? -4.925 -1.233 3.319 1.00 90.12 93 MET A C 1
ATOM 707 O O . MET A 1 93 ? -4.249 -0.267 3.660 1.00 90.12 93 MET A O 1
ATOM 711 N N . ALA A 1 94 ? -4.992 -2.342 4.065 1.00 88.50 94 ALA A N 1
ATOM 712 C CA . ALA A 1 94 ? -4.276 -2.498 5.334 1.00 88.50 94 ALA A CA 1
ATOM 713 C C . ALA A 1 94 ? -2.745 -2.438 5.164 1.00 88.50 94 ALA A C 1
ATOM 715 O O . ALA A 1 94 ? -2.057 -1.828 5.980 1.00 88.50 94 ALA A O 1
ATOM 716 N N . VAL A 1 95 ? -2.211 -3.019 4.080 1.00 90.00 95 VAL A N 1
ATOM 717 C CA . VAL A 1 95 ? -0.778 -2.940 3.748 1.00 90.00 95 VAL A CA 1
ATOM 718 C C . VAL A 1 95 ? -0.402 -1.504 3.405 1.00 90.00 95 VAL A C 1
ATOM 720 O O . VAL A 1 95 ? 0.589 -0.987 3.917 1.00 90.00 95 VAL A O 1
ATOM 723 N N . ARG A 1 96 ? -1.226 -0.838 2.585 1.00 90.62 96 ARG A N 1
ATOM 724 C CA . ARG A 1 96 ? -1.018 0.567 2.218 1.00 90.62 96 ARG A CA 1
ATOM 725 C C . ARG A 1 96 ? -0.949 1.485 3.437 1.00 90.62 96 ARG A C 1
ATOM 727 O O . ARG A 1 96 ? -0.136 2.408 3.442 1.00 90.62 96 ARG A O 1
ATOM 734 N N . GLN A 1 97 ? -1.821 1.262 4.416 1.00 89.06 97 GLN A N 1
ATOM 735 C CA . GLN A 1 97 ? -1.876 2.051 5.641 1.00 89.06 97 GLN A CA 1
ATOM 736 C C . GLN A 1 97 ? -0.663 1.790 6.533 1.00 89.06 97 GLN A C 1
ATOM 738 O O . GLN A 1 97 ? -0.020 2.735 6.974 1.00 89.06 97 GLN A O 1
ATOM 743 N N . CYS A 1 98 ? -0.330 0.520 6.774 1.00 88.06 98 CYS A N 1
ATOM 744 C CA . CYS A 1 98 ? 0.770 0.156 7.665 1.00 88.06 98 CYS A CA 1
ATOM 745 C C . CYS A 1 98 ? 2.130 0.638 7.147 1.00 88.06 98 CYS A C 1
ATOM 747 O O . CYS A 1 98 ? 2.996 1.014 7.931 1.00 88.06 98 CYS A O 1
ATOM 749 N N . LEU A 1 99 ? 2.318 0.626 5.827 1.00 90.50 99 LEU A N 1
ATOM 750 C CA . LEU A 1 99 ? 3.564 1.022 5.179 1.00 90.50 99 LEU A CA 1
ATOM 751 C C . LEU A 1 99 ? 3.462 2.398 4.517 1.00 90.50 99 LEU A C 1
ATOM 753 O O . LEU A 1 99 ? 4.168 2.649 3.544 1.00 90.50 99 LEU A O 1
ATOM 757 N N . ALA A 1 100 ? 2.581 3.281 4.998 1.00 91.12 100 ALA A N 1
ATOM 758 C CA . ALA A 1 100 ? 2.265 4.521 4.299 1.00 91.12 100 ALA A CA 1
ATOM 759 C C . ALA A 1 100 ? 3.492 5.391 4.011 1.00 91.12 100 ALA A C 1
ATOM 761 O O . ALA A 1 100 ? 3.788 5.643 2.840 1.00 91.12 100 ALA A O 1
ATOM 762 N N . ALA A 1 101 ? 4.249 5.734 5.050 1.00 89.44 101 ALA A N 1
ATOM 763 C CA . ALA A 1 101 ? 5.466 6.525 4.928 1.00 89.44 101 ALA A CA 1
ATOM 764 C C . ALA A 1 101 ? 6.495 5.873 3.992 1.00 89.44 101 ALA A C 1
ATOM 766 O O . ALA A 1 101 ? 7.090 6.544 3.147 1.00 89.44 101 ALA A O 1
ATOM 767 N N . TRP A 1 102 ? 6.677 4.549 4.095 1.00 92.62 102 TRP A N 1
A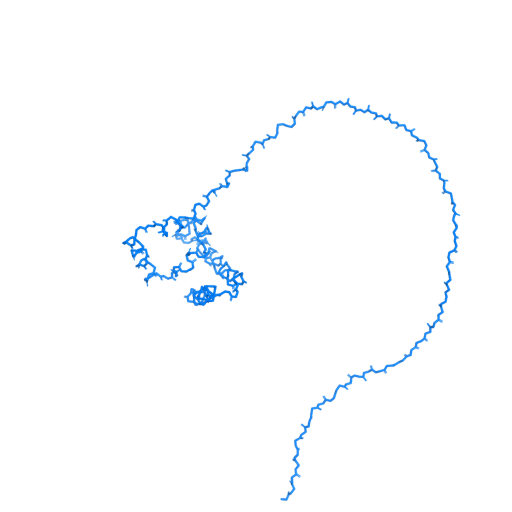TOM 768 C CA . TRP A 1 102 ? 7.614 3.827 3.236 1.00 92.62 102 TRP A CA 1
ATOM 769 C C . TRP A 1 102 ? 7.161 3.851 1.777 1.00 92.62 102 TRP A C 1
ATOM 771 O O . TRP A 1 102 ? 7.960 4.192 0.910 1.00 92.62 102 TRP A O 1
ATOM 781 N N . ILE A 1 103 ? 5.888 3.551 1.499 1.00 92.00 103 ILE A N 1
ATOM 782 C CA . ILE A 1 103 ? 5.334 3.543 0.140 1.00 92.00 103 ILE A CA 1
ATOM 783 C C . ILE A 1 103 ? 5.482 4.923 -0.498 1.00 92.00 103 ILE A C 1
ATOM 785 O O . ILE A 1 103 ? 5.883 5.034 -1.652 1.00 92.00 103 ILE A O 1
ATOM 789 N N . GLU A 1 104 ? 5.180 5.986 0.235 1.00 91.19 104 GLU A N 1
ATOM 790 C CA . GLU A 1 104 ? 5.230 7.352 -0.288 1.00 91.19 104 GLU A CA 1
ATOM 791 C C . GLU A 1 104 ? 6.660 7.852 -0.542 1.00 91.19 104 GLU A C 1
ATOM 793 O O . GLU A 1 104 ? 6.862 8.723 -1.389 1.00 91.19 104 GLU A O 1
ATOM 798 N N . GLY A 1 105 ? 7.655 7.256 0.121 1.00 90.31 105 GLY A N 1
ATOM 799 C CA . GLY A 1 105 ? 9.073 7.527 -0.106 1.00 90.31 105 GLY A CA 1
ATOM 800 C C . GLY A 1 105 ? 9.674 6.857 -1.349 1.00 90.31 105 GLY A C 1
ATOM 801 O O . GLY A 1 105 ? 10.786 7.210 -1.741 1.00 90.31 105 GLY A O 1
ATOM 802 N N . GLN A 1 106 ? 8.979 5.909 -1.992 1.00 92.62 106 GLN A N 1
ATOM 803 C CA . GLN A 1 106 ? 9.542 5.163 -3.123 1.00 92.62 106 GLN A CA 1
ATOM 804 C C . GLN A 1 106 ? 9.373 5.884 -4.464 1.00 92.62 106 GLN A C 1
ATOM 806 O O . GLN A 1 106 ? 8.351 6.510 -4.756 1.00 92.62 106 GLN A O 1
ATOM 811 N N . ASN A 1 107 ? 10.352 5.711 -5.355 1.00 92.00 107 ASN A N 1
ATOM 812 C CA . ASN A 1 107 ? 10.256 6.178 -6.736 1.00 92.00 107 ASN A CA 1
ATOM 813 C C . ASN A 1 107 ? 9.508 5.164 -7.619 1.00 92.00 107 ASN A C 1
ATOM 815 O O . ASN A 1 107 ? 10.102 4.453 -8.433 1.00 92.00 107 ASN A O 1
ATOM 819 N N . TRP A 1 108 ? 8.180 5.113 -7.480 1.00 92.75 108 TRP A N 1
ATOM 820 C CA . TRP A 1 108 ? 7.335 4.188 -8.249 1.00 92.75 108 TRP A CA 1
ATOM 821 C C . TRP A 1 108 ? 7.427 4.382 -9.763 1.00 92.75 108 TRP A C 1
ATOM 823 O O . TRP A 1 108 ? 7.258 3.419 -10.503 1.00 92.75 108 TRP A O 1
ATOM 833 N N . ARG A 1 109 ? 7.732 5.600 -10.234 1.00 93.19 109 ARG A N 1
ATOM 834 C CA . ARG A 1 109 ? 7.912 5.873 -11.668 1.00 93.19 109 ARG A CA 1
ATOM 835 C C . ARG A 1 109 ? 9.109 5.109 -12.225 1.00 93.19 109 ARG A C 1
ATOM 837 O O . ARG A 1 109 ? 8.968 4.420 -13.220 1.00 93.19 109 ARG A O 1
ATOM 844 N N . GLN A 1 110 ? 10.246 5.161 -11.534 1.00 92.25 110 GLN A N 1
ATOM 845 C CA . GLN A 1 110 ? 11.446 4.413 -11.919 1.00 92.25 110 GLN A CA 1
ATOM 846 C C . GLN A 1 110 ? 11.269 2.895 -11.775 1.00 92.25 110 GLN A C 1
ATOM 848 O O . GLN A 1 110 ? 11.844 2.125 -12.543 1.00 92.25 110 GLN A O 1
ATOM 853 N N . ALA A 1 111 ? 10.492 2.449 -10.788 1.00 92.88 111 ALA A N 1
ATOM 854 C CA . ALA A 1 111 ? 10.178 1.033 -10.628 1.00 92.88 111 ALA A CA 1
ATOM 855 C C . ALA A 1 111 ? 9.254 0.509 -11.739 1.00 92.88 111 ALA A C 1
ATOM 857 O O . ALA A 1 111 ? 9.380 -0.645 -12.129 1.00 92.88 111 ALA A O 1
ATOM 858 N N . ALA A 1 112 ? 8.366 1.349 -12.273 1.00 93.12 112 ALA A N 1
ATOM 859 C CA . ALA A 1 112 ? 7.465 0.987 -13.363 1.00 93.12 112 ALA A CA 1
ATOM 860 C C . ALA A 1 112 ? 8.148 0.933 -14.745 1.00 93.12 112 ALA A C 1
ATOM 862 O O . ALA A 1 112 ? 7.531 0.455 -15.698 1.00 93.12 112 ALA A O 1
ATOM 863 N N . GLU A 1 113 ? 9.394 1.405 -14.868 1.00 94.50 113 GLU A N 1
ATOM 864 C CA . GLU A 1 113 ? 10.130 1.357 -16.132 1.00 94.50 113 GLU A CA 1
ATOM 865 C C . GLU A 1 113 ? 10.427 -0.090 -16.570 1.00 94.50 113 GLU A C 1
ATOM 867 O O . GLU A 1 113 ? 10.783 -0.941 -15.741 1.00 94.50 113 GLU A O 1
ATOM 872 N N . PRO A 1 114 ? 10.347 -0.391 -17.879 1.00 86.38 114 PRO A N 1
ATOM 873 C CA . PRO A 1 114 ? 10.680 -1.709 -18.401 1.00 86.38 114 PRO A CA 1
ATOM 874 C C . PRO A 1 114 ? 12.116 -2.110 -18.037 1.00 86.38 114 PRO A C 1
ATOM 876 O O . PRO A 1 114 ? 13.045 -1.318 -18.166 1.00 86.38 114 PRO A O 1
ATOM 879 N N . LEU A 1 115 ? 12.307 -3.367 -17.620 1.00 86.94 115 LEU A N 1
ATOM 880 C CA . LEU A 1 115 ? 13.599 -3.932 -17.194 1.00 86.94 115 LEU A CA 1
ATOM 881 C C . LEU A 1 115 ? 14.222 -3.286 -15.940 1.00 86.94 115 LEU A C 1
ATOM 883 O O . LEU A 1 115 ? 15.370 -3.584 -15.603 1.00 86.94 115 LEU A O 1
ATOM 887 N N . SER A 1 116 ? 13.488 -2.442 -15.212 1.00 90.38 116 SER A N 1
ATOM 888 C CA . SER A 1 116 ? 13.980 -1.878 -13.959 1.00 90.38 116 SER A CA 1
ATOM 889 C C . SER A 1 116 ? 14.146 -2.965 -12.895 1.00 90.38 116 SER A C 1
ATOM 891 O O . SER A 1 116 ? 13.186 -3.615 -12.480 1.00 90.38 116 SER A O 1
ATOM 893 N N . SER A 1 117 ? 15.364 -3.121 -12.375 1.00 91.94 117 SER A N 1
ATOM 894 C CA . SER A 1 117 ? 15.630 -3.963 -11.200 1.00 91.94 117 SER A CA 1
ATOM 895 C C . SER A 1 117 ? 15.044 -3.384 -9.905 1.00 91.94 117 SER A C 1
ATOM 897 O O . SER A 1 117 ? 15.024 -4.067 -8.881 1.00 91.94 117 SER A O 1
ATOM 899 N N . HIS A 1 118 ? 14.532 -2.146 -9.937 1.00 91.25 118 HIS A N 1
ATOM 900 C CA . HIS A 1 118 ? 13.940 -1.502 -8.767 1.00 91.25 118 HIS A CA 1
ATOM 901 C C . HIS A 1 118 ? 12.607 -2.147 -8.382 1.00 91.25 118 HIS A C 1
ATOM 903 O O . HIS A 1 118 ? 12.344 -2.283 -7.195 1.00 91.25 118 HIS A O 1
ATOM 909 N N . ALA A 1 119 ? 11.787 -2.601 -9.338 1.00 92.31 119 ALA A N 1
ATOM 910 C CA . ALA A 1 119 ? 10.509 -3.246 -9.024 1.00 92.31 119 ALA A CA 1
ATOM 911 C C . ALA A 1 119 ? 10.651 -4.483 -8.113 1.00 92.31 119 ALA A C 1
ATOM 913 O O . ALA A 1 119 ? 10.045 -4.485 -7.039 1.00 92.31 119 ALA A O 1
ATOM 914 N N . PRO A 1 120 ? 11.463 -5.507 -8.457 1.00 93.81 120 PRO A N 1
ATOM 915 C CA . PRO A 1 120 ? 11.638 -6.665 -7.581 1.00 93.81 120 PRO A C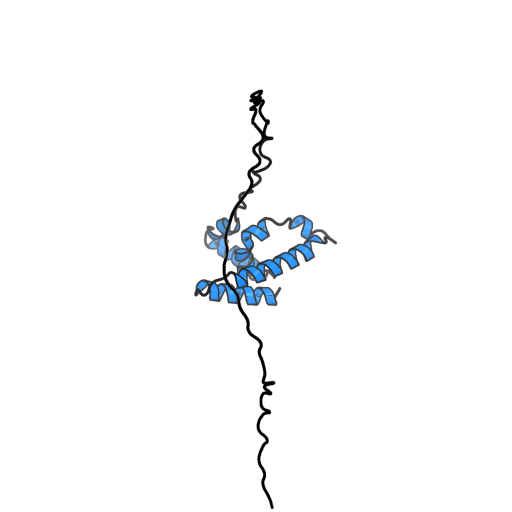A 1
ATOM 916 C C . PRO A 1 120 ? 12.329 -6.302 -6.260 1.00 93.81 120 PRO A C 1
ATOM 918 O O . PRO A 1 120 ? 11.986 -6.862 -5.223 1.00 93.81 120 PRO A O 1
ATOM 921 N N . MET A 1 121 ? 13.249 -5.330 -6.259 1.00 95.00 121 MET A N 1
ATOM 922 C CA . MET A 1 121 ? 13.896 -4.862 -5.029 1.00 95.00 121 MET A CA 1
ATOM 923 C C . MET A 1 121 ? 12.891 -4.220 -4.064 1.00 95.00 121 MET A C 1
ATOM 925 O O . MET A 1 121 ? 12.862 -4.569 -2.887 1.00 95.00 121 MET A O 1
ATOM 929 N N . LEU A 1 122 ? 12.038 -3.320 -4.560 1.00 94.81 122 LEU A N 1
ATOM 930 C CA . LEU A 1 122 ? 10.985 -2.692 -3.762 1.00 94.81 122 LEU A CA 1
ATOM 931 C C . LEU A 1 122 ? 9.962 -3.719 -3.283 1.00 94.81 122 LEU A C 1
ATOM 933 O O . LEU A 1 122 ? 9.520 -3.640 -2.142 1.00 94.81 122 LEU A O 1
ATOM 937 N N . PHE A 1 123 ? 9.618 -4.701 -4.115 1.00 93.81 123 PHE A N 1
ATOM 938 C CA . PHE A 1 123 ? 8.720 -5.777 -3.715 1.00 93.81 123 PHE A CA 1
ATOM 939 C C . PHE A 1 123 ? 9.300 -6.615 -2.566 1.00 93.81 123 PHE A C 1
ATOM 941 O O . PHE A 1 123 ? 8.619 -6.848 -1.570 1.00 93.81 123 PHE A O 1
ATOM 948 N N . HIS A 1 124 ? 10.574 -7.007 -2.644 1.00 94.69 124 HIS A N 1
ATOM 949 C CA . HIS A 1 124 ? 11.230 -7.718 -1.545 1.00 94.69 124 HIS A CA 1
ATOM 950 C C . HIS A 1 124 ? 11.303 -6.874 -0.269 1.00 94.69 124 HIS A C 1
ATOM 952 O O . HIS A 1 124 ? 10.977 -7.376 0.806 1.00 94.69 124 HIS A O 1
ATOM 958 N N . SER A 1 125 ? 11.650 -5.591 -0.381 1.00 95.12 125 SER A N 1
ATOM 959 C CA . SER A 1 125 ? 11.628 -4.663 0.755 1.00 95.12 125 SER A CA 1
ATOM 960 C C . SER A 1 125 ? 10.232 -4.544 1.376 1.00 95.12 125 SER A C 1
ATOM 962 O O . SER A 1 125 ? 10.105 -4.560 2.597 1.00 95.12 125 SER A O 1
ATOM 964 N N . LEU A 1 126 ? 9.177 -4.496 0.555 1.00 94.62 126 LEU A N 1
ATOM 965 C CA . LEU A 1 126 ? 7.790 -4.469 1.020 1.00 94.62 126 LEU A CA 1
ATOM 966 C C . LEU A 1 126 ? 7.453 -5.716 1.847 1.00 94.62 126 LEU A C 1
ATOM 968 O O . LEU A 1 126 ? 6.873 -5.585 2.923 1.00 94.62 126 LEU A O 1
ATOM 972 N N . LEU A 1 127 ? 7.834 -6.912 1.385 1.00 93.12 127 LEU A N 1
ATOM 973 C CA . LEU A 1 127 ? 7.585 -8.159 2.119 1.00 93.12 127 LEU A CA 1
ATOM 974 C C . LEU A 1 127 ? 8.331 -8.202 3.460 1.00 93.12 127 LEU A C 1
ATOM 976 O O . LEU A 1 127 ? 7.751 -8.594 4.471 1.00 93.12 127 LEU A O 1
ATOM 980 N N . VAL A 1 128 ? 9.588 -7.748 3.492 1.00 94.00 128 VAL A N 1
ATOM 981 C CA . VAL A 1 128 ? 10.375 -7.668 4.734 1.00 94.00 128 VAL A CA 1
ATOM 982 C C . VAL A 1 128 ? 9.704 -6.733 5.743 1.00 94.00 128 VAL A C 1
ATOM 984 O O . VAL A 1 128 ? 9.451 -7.142 6.876 1.00 94.00 128 VAL A O 1
ATOM 987 N N . LEU A 1 129 ? 9.320 -5.526 5.322 1.00 92.81 129 LEU A N 1
ATOM 988 C CA . LEU A 1 129 ? 8.646 -4.549 6.188 1.00 92.81 129 LEU A CA 1
ATOM 989 C C . LEU A 1 129 ? 7.264 -5.031 6.658 1.00 92.81 129 LEU A C 1
ATOM 991 O O . LEU A 1 129 ? 6.840 -4.756 7.785 1.00 92.81 129 LEU A O 1
ATOM 995 N N . LEU A 1 130 ? 6.553 -5.799 5.828 1.00 91.50 130 LEU A N 1
ATOM 996 C CA . LEU A 1 130 ? 5.329 -6.480 6.250 1.00 91.50 130 LEU A CA 1
ATOM 997 C C . LEU A 1 130 ? 5.599 -7.514 7.350 1.00 91.50 130 LEU A C 1
ATOM 999 O O . LEU A 1 130 ? 4.843 -7.588 8.318 1.00 91.50 130 LEU A O 1
ATOM 1003 N N . GLY A 1 131 ? 6.677 -8.289 7.239 1.00 89.00 131 GLY A N 1
ATOM 1004 C CA . GLY A 1 131 ? 7.099 -9.225 8.282 1.00 89.00 131 GLY A CA 1
ATOM 1005 C C . GLY A 1 131 ? 7.463 -8.527 9.597 1.00 89.00 131 GLY A C 1
ATOM 1006 O O . GLY A 1 131 ? 7.051 -8.967 10.671 1.00 89.00 131 GLY A O 1
ATOM 1007 N N . GLU A 1 132 ? 8.177 -7.405 9.521 1.00 90.31 132 GLU A N 1
ATOM 1008 C CA . GLU A 1 132 ? 8.560 -6.605 10.690 1.00 90.31 132 GLU A CA 1
ATOM 1009 C C . GLU A 1 132 ? 7.345 -5.979 11.383 1.00 90.31 132 GLU A C 1
ATOM 1011 O O . GLU A 1 132 ? 7.202 -6.092 12.603 1.00 90.31 132 GLU A O 1
ATOM 1016 N N . SER A 1 133 ? 6.415 -5.397 10.620 1.00 86.12 133 SER A N 1
ATOM 1017 C CA . SER A 1 133 ? 5.180 -4.833 11.182 1.00 86.12 133 SER A CA 1
ATOM 1018 C C . SER A 1 133 ? 4.312 -5.900 11.862 1.00 86.12 133 SER A C 1
ATOM 1020 O O . SER A 1 133 ? 3.768 -5.661 12.939 1.00 86.12 133 SER A O 1
ATOM 1022 N N . LEU A 1 134 ? 4.263 -7.123 11.321 1.00 85.81 134 LEU A N 1
ATOM 1023 C CA . LEU A 1 134 ? 3.607 -8.274 11.955 1.00 85.81 134 LEU A CA 1
ATOM 1024 C C . LEU A 1 134 ? 4.226 -8.686 13.300 1.00 85.81 134 LEU A C 1
ATOM 1026 O O . LEU A 1 134 ? 3.504 -9.175 14.180 1.00 85.81 134 LEU A O 1
ATOM 1030 N N . GLY A 1 135 ? 5.546 -8.534 13.437 1.00 82.56 135 GLY A N 1
ATOM 1031 C CA . GLY A 1 135 ? 6.290 -8.806 14.667 1.00 82.56 135 GLY A CA 1
ATOM 1032 C C . GLY A 1 135 ? 6.181 -7.684 15.701 1.00 82.56 135 GLY A C 1
ATOM 1033 O O . GLY A 1 135 ? 6.151 -7.968 16.896 1.00 82.56 135 GLY A O 1
ATOM 1034 N N . SER A 1 136 ? 6.078 -6.434 15.244 1.00 84.56 136 SER A N 1
ATOM 1035 C CA . SER A 1 136 ? 5.982 -5.246 16.099 1.00 84.56 136 SER A CA 1
ATOM 1036 C C . SER A 1 136 ? 4.588 -5.021 16.693 1.00 84.56 136 SER A C 1
ATOM 1038 O O . SER A 1 136 ? 4.477 -4.360 17.725 1.00 84.56 136 SER A O 1
ATOM 1040 N N . LEU A 1 137 ? 3.527 -5.516 16.046 1.00 80.44 137 LEU A N 1
ATOM 1041 C CA . LEU A 1 137 ? 2.151 -5.370 16.530 1.00 80.44 137 LEU A CA 1
ATOM 1042 C C . LEU A 1 137 ? 1.943 -6.094 17.869 1.00 80.44 137 LEU A C 1
ATOM 1044 O O . LEU A 1 137 ? 2.323 -7.258 18.031 1.00 80.44 137 LEU A O 1
ATOM 1048 N N . GLY A 1 138 ? 1.302 -5.396 18.810 1.00 76.56 138 GLY A N 1
ATOM 1049 C CA . GLY A 1 138 ? 1.027 -5.875 20.160 1.00 76.56 138 GLY A CA 1
ATOM 1050 C C . GLY A 1 138 ? -0.069 -6.944 20.236 1.00 76.56 138 GLY A C 1
ATOM 1051 O O . GLY A 1 138 ? -0.477 -7.553 19.245 1.00 76.56 138 GLY A O 1
ATOM 1052 N N . SER A 1 139 ? -0.544 -7.205 21.455 1.00 76.31 139 SER A N 1
ATOM 1053 C CA . SER A 1 139 ? -1.620 -8.167 21.741 1.00 76.31 139 SER A CA 1
ATOM 1054 C C . SER A 1 139 ? -3.013 -7.528 21.855 1.00 76.31 139 SER A C 1
ATOM 1056 O O . SER A 1 139 ? -3.939 -8.179 22.342 1.00 76.31 139 SER A O 1
ATOM 1058 N N . GLY A 1 140 ? -3.179 -6.269 21.431 1.00 77.06 140 GLY A N 1
ATOM 1059 C CA . GLY A 1 140 ? -4.464 -5.567 21.453 1.00 77.06 140 GLY A CA 1
ATOM 1060 C C . GLY A 1 140 ? -5.501 -6.148 20.480 1.00 77.06 140 GLY A C 1
ATOM 1061 O O . GLY A 1 140 ? -5.176 -6.906 19.567 1.00 77.06 140 GLY A O 1
ATOM 1062 N N . HIS A 1 141 ? -6.776 -5.783 20.659 1.00 71.31 141 HIS A N 1
ATOM 1063 C CA . HIS A 1 141 ? -7.866 -6.243 19.783 1.00 71.31 141 HIS A CA 1
ATOM 1064 C C . HIS A 1 141 ? -7.750 -5.685 18.353 1.00 71.31 141 HIS A C 1
ATOM 1066 O O . HIS A 1 141 ? -7.831 -6.445 17.387 1.00 71.31 141 HIS A O 1
ATOM 1072 N N . GLU A 1 142 ? -7.481 -4.384 18.221 1.00 72.19 142 GLU A N 1
ATOM 1073 C CA . GLU A 1 142 ? -7.233 -3.730 16.927 1.00 72.19 142 GLU A CA 1
ATOM 1074 C C . GLU A 1 142 ? -6.000 -4.333 16.229 1.00 72.19 142 GLU A C 1
ATOM 1076 O O . GLU A 1 142 ? -6.026 -4.635 15.032 1.00 72.19 142 GLU A O 1
ATOM 1081 N N . ASP A 1 143 ? -4.957 -4.634 17.009 1.00 80.94 143 ASP A N 1
ATOM 1082 C CA . ASP A 1 143 ? -3.739 -5.285 16.524 1.00 80.94 143 ASP A CA 1
ATOM 1083 C C . ASP A 1 143 ? -4.007 -6.706 16.027 1.00 80.94 143 ASP A C 1
ATOM 1085 O O . ASP A 1 143 ? -3.398 -7.139 15.053 1.00 80.94 143 ASP A O 1
ATOM 1089 N N . PHE A 1 144 ? -4.930 -7.449 16.647 1.00 85.12 144 PHE A N 1
ATOM 1090 C CA . PHE A 1 144 ? -5.277 -8.802 16.211 1.00 85.12 144 PHE A CA 1
ATOM 1091 C C . PHE A 1 144 ? -5.891 -8.808 14.807 1.00 85.12 144 PHE A C 1
ATOM 1093 O O . PHE A 1 144 ? -5.471 -9.598 13.951 1.00 85.12 144 PHE A O 1
ATOM 1100 N N . MET A 1 145 ? -6.862 -7.923 14.562 1.00 84.75 145 MET A N 1
ATOM 1101 C CA . MET A 1 145 ? -7.512 -7.785 13.257 1.00 84.75 145 MET A CA 1
ATOM 1102 C C . MET A 1 145 ? -6.507 -7.325 12.202 1.00 84.75 145 MET A C 1
ATOM 1104 O O . MET A 1 145 ? -6.398 -7.941 11.138 1.00 84.75 145 MET A O 1
ATOM 1108 N N . LEU A 1 146 ? -5.708 -6.301 12.515 1.00 85.06 146 LEU A N 1
ATOM 1109 C CA . LEU A 1 146 ? -4.663 -5.812 11.621 1.00 85.06 146 LEU A CA 1
ATOM 1110 C C . LEU A 1 146 ? -3.625 -6.903 11.323 1.00 85.06 146 LEU A C 1
ATOM 1112 O O . LEU A 1 146 ? -3.322 -7.167 10.164 1.00 85.06 146 LEU A O 1
ATOM 1116 N N . LYS A 1 147 ? -3.164 -7.638 12.335 1.00 87.44 147 LYS A N 1
ATOM 1117 C CA . LYS A 1 147 ? -2.225 -8.757 12.189 1.00 87.44 147 LYS A CA 1
ATOM 1118 C C . LYS A 1 147 ? -2.800 -9.904 11.367 1.00 87.44 147 LYS A C 1
ATOM 1120 O O . LYS A 1 147 ? -2.069 -10.557 10.626 1.00 87.44 147 LYS A O 1
ATOM 1125 N N . HIS A 1 148 ? -4.091 -10.207 11.486 1.00 88.12 148 HIS A N 1
ATOM 1126 C CA . HIS A 1 148 ? -4.738 -11.180 10.606 1.00 88.12 148 HIS A CA 1
ATOM 1127 C C . HIS A 1 148 ? -4.736 -10.698 9.149 1.00 88.12 148 HIS A C 1
ATOM 1129 O O . HIS A 1 148 ? -4.305 -11.441 8.266 1.00 88.12 148 HIS A O 1
ATOM 1135 N N . ASN A 1 149 ? -5.145 -9.449 8.914 1.00 86.94 149 ASN A N 1
ATOM 1136 C CA . ASN A 1 149 ? -5.182 -8.846 7.583 1.00 86.94 149 ASN A CA 1
ATOM 1137 C C . ASN A 1 149 ? -3.795 -8.800 6.933 1.00 86.94 149 ASN A C 1
ATOM 1139 O O . ASN A 1 149 ? -3.644 -9.216 5.787 1.00 86.94 149 ASN A O 1
ATOM 1143 N N . LEU A 1 150 ? -2.772 -8.371 7.674 1.00 88.00 150 LEU A N 1
ATOM 1144 C CA . LEU A 1 150 ? -1.395 -8.317 7.188 1.00 88.00 150 LEU A CA 1
ATOM 1145 C C . LEU A 1 150 ? -0.816 -9.717 6.942 1.00 88.00 150 LEU A C 1
ATOM 1147 O O . LEU A 1 150 ? -0.141 -9.916 5.939 1.00 88.00 150 LEU A O 1
ATOM 1151 N N . ARG A 1 151 ? -1.133 -10.722 7.775 1.00 88.62 151 ARG A N 1
ATOM 1152 C CA . ARG A 1 151 ? -0.736 -12.121 7.509 1.00 88.62 151 ARG A CA 1
ATOM 1153 C C . ARG A 1 151 ? -1.365 -12.660 6.233 1.00 88.62 151 ARG A C 1
ATOM 1155 O O . ARG A 1 151 ? -0.700 -13.353 5.471 1.00 88.62 151 ARG A O 1
ATOM 1162 N N . LYS A 1 152 ? -2.650 -12.369 6.015 1.00 89.62 152 LYS A N 1
ATOM 1163 C CA . LYS A 1 152 ? -3.347 -12.743 4.782 1.00 89.62 152 LYS A CA 1
ATOM 1164 C C . LYS A 1 152 ? -2.691 -12.057 3.582 1.00 89.62 152 LYS A C 1
ATOM 1166 O O . LYS A 1 152 ? -2.344 -12.737 2.629 1.00 89.62 152 LYS A O 1
ATOM 1171 N N . ALA A 1 153 ? -2.450 -10.751 3.673 1.00 86.88 153 ALA A N 1
ATOM 1172 C CA . ALA A 1 153 ? -1.809 -9.975 2.619 1.00 86.88 153 ALA A CA 1
ATOM 1173 C C . ALA A 1 153 ? -0.397 -10.472 2.282 1.00 86.88 153 ALA A C 1
ATOM 1175 O O . ALA A 1 153 ? -0.096 -10.656 1.115 1.00 86.88 153 ALA A O 1
ATOM 1176 N N . HIS A 1 154 ? 0.441 -10.756 3.282 1.00 88.31 154 HIS A N 1
ATOM 1177 C CA . HIS A 1 154 ? 1.798 -11.273 3.074 1.00 88.31 154 HIS A CA 1
ATOM 1178 C C . HIS A 1 154 ? 1.812 -12.638 2.362 1.00 88.31 154 HIS A C 1
ATOM 1180 O O . HIS A 1 154 ? 2.798 -12.992 1.731 1.00 88.31 154 HIS A O 1
ATOM 1186 N N . ARG A 1 155 ? 0.759 -13.449 2.504 1.00 89.06 155 ARG A N 1
ATOM 1187 C CA . ARG A 1 155 ? 0.653 -14.736 1.800 1.00 89.06 155 ARG A CA 1
ATOM 1188 C C . ARG A 1 155 ? 0.077 -14.585 0.390 1.00 89.06 155 ARG A C 1
ATOM 1190 O O . ARG A 1 155 ? 0.391 -15.394 -0.473 1.00 89.06 155 ARG A O 1
ATOM 1197 N N . ASP A 1 156 ? -0.835 -13.634 0.209 1.00 88.38 156 ASP A N 1
ATOM 1198 C CA . ASP A 1 156 ? -1.555 -13.433 -1.049 1.00 88.38 156 ASP A CA 1
ATOM 1199 C C . ASP A 1 156 ? -0.742 -12.579 -2.059 1.00 88.38 156 ASP A C 1
ATOM 1201 O O . ASP A 1 156 ? -1.022 -12.648 -3.255 1.00 88.38 156 ASP A O 1
ATOM 1205 N N . LEU A 1 157 ? 0.239 -11.797 -1.580 1.00 86.38 157 LEU A N 1
ATOM 1206 C CA . LEU A 1 157 ? 1.255 -11.072 -2.365 1.00 86.38 157 LEU A CA 1
ATOM 1207 C C . LEU A 1 157 ? 2.440 -11.978 -2.720 1.00 86.38 157 LEU A C 1
ATOM 1209 O O . LEU A 1 157 ? 2.895 -11.894 -3.882 1.00 86.38 157 LEU A O 1
#

Mean predicted aligned error: 18.75 Å

Secondary structure (DSSP, 8-state):
--------PPPPP-------------------------------------------S---------HHHHHHTS-HHHHHHHHHHHHSSSS-HHHHHHTHHHHHHS-HHHHTSTT-THHHHHHHHHHHHHHHHHHH--SSHHHHHHHHHHHHHHHH-

InterPro domains:
  IPR001217 Transcription factor STAT [PTHR11801] (67-157)
  IPR013799 STAT transcription factor, protein interaction [PF02865] (68-157)
  IPR013799 STAT transcription factor, protein interaction [SM00964] (68-157)
  IPR036535 STAT transcription factor, N-terminal domain superfamily [G3DSA:1.10.532.10] (67-157)
  IPR036535 STAT transcription factor, N-terminal domain superfamily [SSF48092] (67-156)

Sequence (157 aa):
TRAEGPPGPPRTEQEQRDPQERAGARGPPGAAGVKQKQRDPGTTQDRAEGSPGAAGAESEQRDHRDRWQEVQNLANTYLEQVHQLYAGSALPMAVRQCLAAWIEGQNWRQAAEPLSSHAPMLFHSLLVLLGESLGSLGSGHEDFMLKHNLRKAHRDL

Foldseek 3Di:
DDDDDDDDDDDDDDPDDDDDDDDDDDDDDDDDDDDDDDDDDDDDDDDDDDDPPPDDPPPVPPPLVLVVVVQVVDDPVSVVVVVVVQVPDLAHPLLCVQCSSVVSPDPVVQLPDPPRPVVVVVVVVSLVSLVVLLVPQDPDPVSVVSNVVSVVSSVSD

Organism: NCBI:txid237420